Protein AF-A0A954SH70-F1 (afdb_monomer)

Sequence (101 aa):
MDHDEELIRNYIRVEGDGGNLVIFAGAVEWEGPYTPSRKWKKATSLPADSNKAEIDQAIRQVLSDTRFFRVCSECHQRNVLGHMVSDFCHSCGERNHGIVF

Solvent-accessible surface area (backbone atoms only — not comparable to full-atom values): 5878 Å² total; per-residue (Å²): 133,65,69,64,59,57,45,45,70,77,34,41,48,79,46,79,56,97,68,25,33,36,33,29,34,44,33,47,41,68,85,45,101,88,41,78,44,76,44,78,40,83,68,50,73,44,60,55,82,59,49,72,69,56,52,53,48,52,52,54,51,51,60,67,31,72,90,35,19,43,60,17,77,77,81,65,46,73,38,47,46,62,49,43,55,96,57,33,31,50,73,50,33,39,73,78,68,70,46,88,132

Secondary structure (DSSP, 8-state):
--HHHHHHHHHEEEEEETTEEEEEEEEEEEEETTEEEEEEEEEEEEETT--HHHHHHHHHHHHT-TTTEEE-TTT--EEEGGGEETTEEHHHHHHHH----

Nearest PDB structures (foldseek):
  5lum-assembly2_C  TM=5.172E-01  e=1.412E+00  Homo sapiens
  3l1f-assembly1_A-2  TM=4.490E-01  e=8.668E-01  Bos taurus
  2ygd-assembly1_A  TM=4.331E-01  e=1.041E+00  Homo sapiens
  2klr-assembly1_B  TM=4.121E-01  e=1.176E+00  Homo sapiens
  6t1r-assembly1_N  TM=5.011E-01  e=6.112E+00  Homo sapiens

Foldseek 3Di:
DAVLVVQCVPFWDWDDDPQKIWIWGFAFDPPDPPDTDTDTDGQDIGGNVDDPVSVVVVSVVSLVDPRFWAAAPPPRHIDGPNQDDPRHGVVCCCPPVVDDD

Structure (mmCIF, N/CA/C/O backbone):
data_AF-A0A954SH70-F1
#
_entry.id   AF-A0A954SH70-F1
#
loop_
_atom_site.group_PDB
_atom_site.id
_atom_site.type_symbol
_atom_site.label_atom_id
_atom_site.label_alt_id
_atom_site.label_comp_id
_atom_site.label_asym_id
_atom_site.label_entity_id
_atom_site.label_seq_id
_atom_site.pdbx_PDB_ins_code
_atom_site.Cartn_x
_atom_site.Cartn_y
_atom_site.Cartn_z
_atom_site.occupancy
_atom_site.B_iso_or_equiv
_atom_site.auth_seq_id
_atom_site.auth_comp_id
_atom_site.auth_asym_id
_atom_site.auth_atom_id
_atom_site.pdbx_PDB_model_num
ATOM 1 N N . MET A 1 1 ? 7.264 -16.437 1.823 1.00 49.53 1 MET A N 1
ATOM 2 C CA . MET A 1 1 ? 7.124 -15.114 2.457 1.00 49.53 1 MET A CA 1
ATOM 3 C C . MET A 1 1 ? 6.081 -14.379 1.659 1.00 49.53 1 MET A C 1
ATOM 5 O O . MET A 1 1 ? 6.200 -14.346 0.439 1.00 49.53 1 MET A O 1
ATOM 9 N N . ASP A 1 2 ? 5.014 -13.956 2.320 1.00 70.19 2 ASP A N 1
ATOM 10 C CA . ASP A 1 2 ? 3.894 -13.290 1.677 1.00 70.19 2 ASP A CA 1
ATOM 11 C C . ASP A 1 2 ? 4.300 -11.835 1.384 1.00 70.19 2 ASP A C 1
ATOM 13 O O . ASP A 1 2 ? 4.740 -11.114 2.278 1.00 70.19 2 ASP A O 1
ATOM 17 N N . HIS A 1 3 ? 4.265 -11.421 0.115 1.00 77.56 3 HIS A N 1
ATOM 18 C CA . HIS A 1 3 ? 4.757 -10.100 -0.301 1.00 77.56 3 HIS A CA 1
ATOM 19 C C . HIS A 1 3 ? 3.942 -8.959 0.333 1.00 77.56 3 HIS A C 1
ATOM 21 O O . HIS A 1 3 ? 4.469 -7.867 0.560 1.00 77.56 3 HIS A O 1
ATOM 27 N N . ASP A 1 4 ? 2.681 -9.220 0.695 1.00 84.31 4 ASP A N 1
ATOM 28 C CA . ASP A 1 4 ? 1.856 -8.238 1.388 1.00 84.31 4 ASP A CA 1
ATOM 29 C C . ASP A 1 4 ? 2.377 -7.962 2.806 1.00 84.31 4 ASP A C 1
ATOM 31 O O . ASP A 1 4 ? 2.300 -6.823 3.262 1.00 84.31 4 ASP A O 1
ATOM 35 N N . GLU A 1 5 ? 2.976 -8.941 3.496 1.00 84.81 5 GLU A N 1
ATOM 36 C CA . GLU A 1 5 ? 3.567 -8.724 4.828 1.00 84.81 5 GLU A CA 1
ATOM 37 C C . GLU A 1 5 ? 4.714 -7.704 4.782 1.00 84.81 5 GLU A C 1
ATOM 39 O O . GLU A 1 5 ? 4.848 -6.858 5.673 1.00 84.81 5 GLU A O 1
ATOM 44 N N . GLU A 1 6 ? 5.522 -7.731 3.719 1.00 85.94 6 GLU A N 1
ATOM 45 C CA . GLU A 1 6 ? 6.592 -6.753 3.514 1.00 85.94 6 GLU A CA 1
ATOM 46 C C . GLU A 1 6 ? 6.033 -5.355 3.244 1.00 85.94 6 GLU A C 1
ATOM 48 O O . GLU A 1 6 ? 6.560 -4.367 3.770 1.00 85.94 6 GLU A O 1
ATOM 53 N N . LEU A 1 7 ? 4.948 -5.258 2.471 1.00 87.44 7 LEU A N 1
ATOM 54 C CA . LEU A 1 7 ? 4.264 -3.991 2.221 1.00 87.44 7 LEU A CA 1
ATOM 55 C C . LEU A 1 7 ? 3.661 -3.420 3.501 1.00 87.44 7 LEU A C 1
ATOM 57 O O . LEU A 1 7 ? 3.865 -2.241 3.789 1.00 87.44 7 LEU A O 1
ATOM 61 N N . ILE A 1 8 ? 2.980 -4.248 4.296 1.00 88.88 8 ILE A N 1
ATOM 62 C CA . ILE A 1 8 ? 2.411 -3.836 5.583 1.00 88.88 8 ILE A CA 1
ATOM 63 C C . ILE A 1 8 ? 3.525 -3.296 6.480 1.00 88.88 8 ILE A C 1
ATOM 65 O O . ILE A 1 8 ? 3.406 -2.205 7.028 1.00 88.88 8 ILE A O 1
ATOM 69 N N . ARG A 1 9 ? 4.648 -4.010 6.584 1.00 87.62 9 ARG A N 1
ATOM 70 C CA . ARG A 1 9 ? 5.753 -3.613 7.463 1.00 87.62 9 ARG A CA 1
ATOM 71 C C . ARG A 1 9 ? 6.447 -2.318 7.034 1.00 87.62 9 ARG A C 1
ATOM 73 O O . ARG A 1 9 ? 6.882 -1.555 7.893 1.00 87.62 9 ARG A O 1
ATOM 80 N N . ASN A 1 10 ? 6.607 -2.087 5.731 1.00 88.25 10 ASN A N 1
ATOM 81 C CA . ASN A 1 10 ? 7.408 -0.970 5.215 1.00 88.25 10 ASN A CA 1
ATOM 82 C C . ASN A 1 10 ? 6.581 0.261 4.815 1.00 88.25 10 ASN A C 1
ATOM 84 O O . ASN A 1 10 ? 7.122 1.372 4.790 1.00 88.25 10 ASN A O 1
ATOM 88 N N . TYR A 1 11 ? 5.302 0.070 4.483 1.00 89.44 11 TYR A N 1
ATOM 89 C CA . TYR A 1 11 ? 4.424 1.088 3.900 1.00 89.44 11 TYR A CA 1
ATOM 90 C C . TYR A 1 11 ? 3.086 1.238 4.620 1.00 89.44 11 TYR A C 1
ATOM 92 O O . TYR A 1 11 ? 2.283 2.064 4.192 1.00 89.44 11 TYR A O 1
ATOM 100 N N . ILE A 1 12 ? 2.838 0.514 5.712 1.00 91.00 12 ILE A N 1
ATOM 101 C CA . ILE A 1 12 ? 1.674 0.745 6.570 1.00 91.00 12 ILE A CA 1
ATOM 102 C C . ILE A 1 12 ? 2.148 1.050 7.987 1.00 91.00 12 ILE A C 1
ATOM 104 O O . ILE A 1 12 ? 3.052 0.412 8.523 1.00 91.00 12 ILE A O 1
ATOM 108 N N . ARG A 1 13 ? 1.540 2.063 8.601 1.00 91.88 13 ARG A N 1
ATOM 109 C CA . ARG A 1 13 ? 1.816 2.446 9.984 1.00 91.88 13 ARG A CA 1
ATOM 110 C C . ARG A 1 13 ? 0.511 2.712 10.708 1.00 91.88 13 ARG A C 1
ATOM 112 O O . ARG A 1 13 ? -0.372 3.355 10.155 1.00 91.88 13 ARG A O 1
ATOM 119 N N . VAL A 1 14 ? 0.393 2.226 11.936 1.00 89.69 14 VAL A N 1
ATOM 120 C CA . VAL A 1 14 ? -0.778 2.463 12.785 1.00 89.69 14 VAL A CA 1
ATOM 121 C C . VAL A 1 14 ? -0.338 3.331 13.954 1.00 89.69 14 VAL A C 1
ATOM 123 O O . VAL A 1 14 ? 0.622 2.983 14.640 1.00 89.69 14 VAL A O 1
ATOM 126 N N . GLU A 1 15 ? -1.011 4.457 14.167 1.00 89.50 15 GLU A N 1
ATOM 127 C CA . GLU A 1 15 ? -0.752 5.360 15.293 1.00 89.50 15 GLU A CA 1
ATOM 128 C C . GLU A 1 15 ? -2.049 5.654 16.046 1.00 89.50 15 GLU A C 1
ATOM 130 O O . GLU A 1 15 ? -3.110 5.794 15.443 1.00 89.50 15 GLU A O 1
ATOM 135 N N . GLY A 1 16 ? -1.972 5.741 17.374 1.00 88.00 16 GLY A N 1
ATOM 136 C CA . GLY A 1 16 ? -3.102 6.155 18.203 1.00 88.00 16 GLY A CA 1
ATOM 137 C C . GLY A 1 16 ? -3.206 7.678 18.261 1.00 88.00 16 GLY A C 1
ATOM 138 O O . GLY A 1 16 ? -2.245 8.338 18.646 1.00 88.00 16 GLY A O 1
ATOM 139 N N . ASP A 1 17 ? -4.369 8.227 17.920 1.00 83.81 17 ASP A N 1
ATOM 140 C CA . ASP A 1 17 ? -4.682 9.657 17.952 1.00 83.81 17 ASP A CA 1
ATOM 141 C C . ASP A 1 17 ? -5.955 9.886 18.779 1.00 83.81 17 ASP A C 1
ATOM 143 O O . ASP A 1 17 ? -7.064 9.576 18.343 1.00 83.81 17 ASP A O 1
ATOM 147 N N . GLY A 1 18 ? -5.795 10.376 20.014 1.00 72.62 18 GLY A N 1
ATOM 148 C CA . GLY A 1 18 ? -6.899 10.901 20.831 1.00 72.62 18 GLY A CA 1
ATOM 149 C C . GLY A 1 18 ? -8.079 9.954 21.101 1.00 72.62 18 GLY A C 1
ATOM 150 O O . GLY A 1 18 ? -9.181 10.436 21.341 1.00 72.62 18 GLY A O 1
ATOM 151 N N . GLY A 1 19 ? -7.876 8.633 21.056 1.00 82.56 19 GLY A N 1
ATOM 152 C CA . GLY A 1 19 ? -8.952 7.639 21.209 1.00 82.56 19 GLY A CA 1
ATOM 153 C C . GLY A 1 19 ? -9.396 6.963 19.908 1.00 82.56 19 GLY A C 1
ATOM 154 O O . GLY A 1 19 ? -10.343 6.183 19.928 1.00 82.56 19 GLY A O 1
ATOM 155 N N . ASN A 1 20 ? -8.688 7.199 18.802 1.00 88.88 20 ASN A N 1
ATOM 156 C CA . ASN A 1 20 ? -8.827 6.466 17.545 1.00 88.88 20 ASN A CA 1
ATOM 157 C C . ASN A 1 20 ? -7.474 5.883 17.110 1.00 88.88 20 ASN A C 1
ATOM 159 O O . ASN A 1 20 ? -6.420 6.417 17.442 1.00 88.88 20 ASN A O 1
ATOM 163 N N . LEU A 1 21 ? -7.491 4.798 16.345 1.00 89.81 21 LEU A N 1
ATOM 164 C CA . LEU A 1 21 ? -6.332 4.240 15.655 1.00 89.81 21 LEU A CA 1
ATOM 165 C C . LEU A 1 21 ? -6.329 4.740 14.212 1.00 89.81 21 LEU A C 1
ATOM 167 O O . LEU A 1 21 ? -7.210 4.411 13.426 1.00 89.81 21 LEU A O 1
ATOM 171 N N . VAL A 1 22 ? -5.335 5.530 13.835 1.00 92.25 22 VAL A N 1
ATOM 172 C CA . VAL A 1 22 ? -5.177 6.038 12.473 1.00 92.25 22 VAL A CA 1
ATOM 173 C C . VAL A 1 22 ? -4.179 5.163 11.729 1.00 92.25 22 VAL A C 1
ATOM 175 O O . VAL A 1 22 ? -3.052 4.960 12.178 1.00 92.25 22 VAL A O 1
ATOM 178 N N . ILE A 1 23 ? -4.590 4.659 10.569 1.00 92.25 23 ILE A N 1
ATOM 179 C CA . ILE A 1 23 ? -3.752 3.857 9.682 1.00 92.25 23 ILE A CA 1
ATOM 180 C C . ILE A 1 23 ? -3.250 4.757 8.554 1.00 92.25 23 ILE A C 1
ATOM 182 O O . ILE A 1 23 ? -4.019 5.315 7.764 1.00 92.25 23 ILE A O 1
ATOM 186 N N . PHE A 1 24 ? -1.934 4.882 8.473 1.00 91.94 24 PHE A N 1
ATOM 187 C CA . PHE A 1 24 ? -1.215 5.620 7.451 1.00 91.94 24 PHE A CA 1
ATOM 188 C C . PHE A 1 24 ? -0.664 4.661 6.403 1.00 91.94 24 PHE A C 1
ATOM 190 O O . PHE A 1 24 ? -0.083 3.630 6.740 1.00 91.94 24 PHE A O 1
ATOM 197 N N . ALA A 1 25 ? -0.797 5.043 5.136 1.00 91.81 25 ALA A N 1
ATOM 198 C CA . ALA A 1 25 ? -0.146 4.383 4.015 1.00 91.81 25 ALA A CA 1
ATOM 199 C C . ALA A 1 25 ? 0.984 5.268 3.476 1.00 91.81 25 ALA A C 1
ATOM 201 O O . ALA A 1 25 ? 0.836 6.486 3.334 1.00 91.81 25 ALA A O 1
ATOM 202 N N . GLY A 1 26 ? 2.129 4.659 3.183 1.00 88.75 26 GLY A N 1
ATOM 203 C CA . GLY A 1 26 ? 3.262 5.319 2.552 1.00 88.75 26 GLY A CA 1
ATOM 204 C C . GLY A 1 26 ? 3.024 5.456 1.054 1.00 88.75 26 GLY A C 1
ATOM 205 O O . GLY A 1 26 ? 3.175 4.488 0.315 1.00 88.75 26 GLY A O 1
ATOM 206 N N . ALA A 1 27 ? 2.686 6.660 0.598 1.00 85.38 27 ALA A N 1
ATOM 207 C CA . ALA A 1 27 ? 2.664 6.989 -0.819 1.00 85.38 27 ALA A CA 1
ATOM 208 C C . ALA A 1 27 ? 4.086 7.337 -1.276 1.00 85.38 27 ALA A C 1
ATOM 210 O O . ALA A 1 27 ? 4.742 8.193 -0.679 1.00 85.38 27 ALA A O 1
ATOM 211 N N . VAL A 1 28 ? 4.568 6.674 -2.324 1.00 84.19 28 VAL A N 1
ATOM 212 C CA . VAL A 1 28 ? 5.816 7.046 -3.000 1.00 84.19 28 VAL A CA 1
ATOM 213 C C . VAL A 1 28 ? 5.444 7.970 -4.153 1.00 84.19 28 VAL A C 1
ATOM 215 O O . VAL A 1 28 ? 4.840 7.532 -5.129 1.00 84.19 28 VAL A O 1
ATOM 218 N N . GLU A 1 29 ? 5.753 9.254 -4.005 1.00 79.50 29 GLU A N 1
ATOM 219 C CA . GLU A 1 29 ? 5.508 10.292 -5.007 1.00 79.50 29 GLU A CA 1
ATOM 220 C C . GLU A 1 29 ? 6.853 10.735 -5.587 1.00 79.50 29 GLU A C 1
ATOM 222 O O . GLU A 1 29 ? 7.805 10.951 -4.846 1.00 79.50 29 GLU A O 1
ATOM 227 N N . TRP A 1 30 ? 6.954 10.872 -6.905 1.00 72.06 30 TRP A N 1
ATOM 228 C CA . TRP A 1 30 ? 8.186 11.304 -7.565 1.00 72.06 30 TRP A CA 1
ATOM 229 C C . TRP A 1 30 ? 8.099 12.807 -7.845 1.00 72.06 30 TRP A C 1
ATOM 231 O O . TRP A 1 30 ? 7.379 13.230 -8.746 1.00 72.06 30 TRP A O 1
ATOM 241 N N . GLU A 1 31 ? 8.806 13.625 -7.059 1.00 72.31 31 GLU A N 1
ATOM 242 C CA . GLU A 1 31 ? 8.882 15.088 -7.267 1.00 72.31 31 GLU A CA 1
ATOM 243 C C . GLU A 1 31 ? 9.878 15.463 -8.388 1.00 72.31 31 GLU A C 1
ATOM 245 O O . GLU A 1 31 ? 10.002 16.624 -8.769 1.00 72.31 31 GLU A O 1
ATOM 25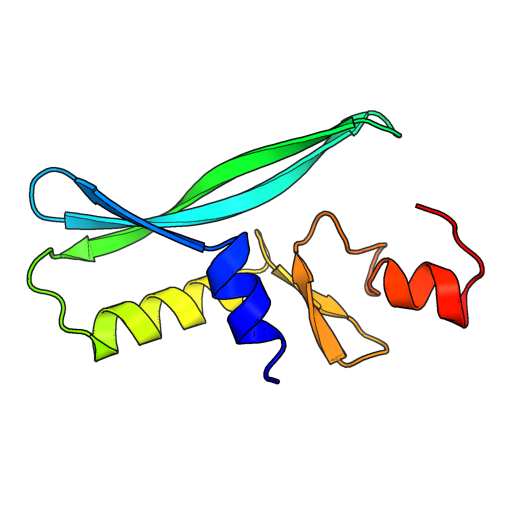0 N N . GLY A 1 32 ? 10.556 14.462 -8.955 1.00 66.31 32 GLY A N 1
ATOM 251 C CA . GLY A 1 32 ? 11.432 14.538 -10.118 1.00 66.31 32 GLY A CA 1
ATOM 252 C C . GLY A 1 32 ? 11.903 13.136 -10.529 1.00 66.31 32 GLY A C 1
ATOM 253 O O . GLY A 1 32 ? 11.646 12.177 -9.800 1.00 66.31 32 GLY A O 1
ATOM 254 N N . PRO A 1 33 ? 12.617 12.990 -11.661 1.00 65.38 33 PRO A N 1
ATOM 255 C CA . PRO A 1 33 ? 12.996 11.685 -12.219 1.00 65.38 33 PRO A CA 1
ATOM 256 C C . PRO A 1 33 ? 13.903 10.839 -11.311 1.00 65.38 33 PRO A C 1
ATOM 258 O O . PRO A 1 33 ? 13.954 9.629 -11.477 1.00 65.38 33 PRO A O 1
ATOM 261 N N . TYR A 1 34 ? 14.587 11.453 -10.339 1.00 70.12 34 TYR A N 1
ATOM 262 C CA . TYR A 1 34 ? 15.518 10.770 -9.428 1.00 70.12 34 TYR A CA 1
ATOM 263 C C . TYR A 1 34 ? 15.235 11.061 -7.948 1.00 70.12 34 TYR A C 1
ATOM 265 O O . TYR A 1 34 ? 16.108 10.894 -7.098 1.00 70.12 34 TYR A O 1
ATOM 273 N N . THR A 1 35 ? 14.045 11.568 -7.616 1.00 71.69 35 THR A N 1
ATOM 274 C CA . THR A 1 35 ? 13.725 11.976 -6.239 1.00 71.69 35 THR A CA 1
ATOM 275 C C . THR A 1 35 ? 12.380 11.397 -5.809 1.00 71.69 35 THR A C 1
ATOM 277 O O . THR A 1 35 ? 11.354 12.079 -5.899 1.00 71.69 35 THR A O 1
ATOM 280 N N . PRO A 1 36 ? 12.367 10.128 -5.355 1.00 78.62 36 PRO A N 1
ATOM 281 C CA . PRO A 1 36 ? 11.195 9.549 -4.726 1.00 78.62 36 PRO A CA 1
ATOM 282 C C . PRO A 1 36 ? 11.018 10.148 -3.326 1.00 78.62 36 PRO A C 1
ATOM 284 O O . PRO A 1 36 ? 11.821 9.935 -2.417 1.00 78.62 36 PRO A O 1
ATOM 287 N N . SER A 1 37 ? 9.927 10.876 -3.140 1.00 80.31 37 SER A N 1
ATOM 288 C CA . SER A 1 37 ? 9.476 11.406 -1.860 1.00 80.31 37 SER A CA 1
ATOM 289 C C . SER A 1 37 ? 8.424 10.471 -1.270 1.00 80.31 37 SER A C 1
ATOM 291 O O . SER A 1 37 ? 7.313 10.330 -1.783 1.00 80.31 37 SER A O 1
ATOM 293 N N . ARG A 1 38 ? 8.759 9.827 -0.149 1.00 84.00 38 ARG A N 1
ATOM 294 C CA . ARG A 1 38 ? 7.793 9.032 0.615 1.00 84.00 38 ARG A CA 1
ATOM 295 C C . ARG A 1 38 ? 6.965 9.959 1.503 1.00 84.00 38 ARG A C 1
ATOM 297 O O . ARG A 1 38 ? 7.495 10.534 2.452 1.00 84.00 38 ARG A O 1
ATOM 304 N N . LYS A 1 39 ? 5.663 10.064 1.237 1.00 86.69 39 LYS A N 1
ATOM 305 C CA . LYS A 1 39 ? 4.712 10.824 2.061 1.00 86.69 39 LYS A CA 1
ATOM 306 C C . LYS A 1 39 ? 3.732 9.868 2.735 1.00 86.69 39 LYS A C 1
ATOM 308 O O . LYS A 1 39 ? 3.046 9.088 2.080 1.00 86.69 39 LYS A O 1
ATOM 313 N N . TRP A 1 40 ? 3.660 9.929 4.061 1.00 90.31 40 TRP A N 1
ATOM 314 C CA . TRP A 1 40 ? 2.654 9.197 4.827 1.00 90.31 40 TRP A CA 1
ATOM 315 C C . TRP A 1 40 ? 1.315 9.913 4.697 1.00 90.31 40 TRP A C 1
ATOM 317 O O . TRP A 1 40 ? 1.179 11.064 5.111 1.00 90.31 40 TRP A O 1
ATOM 327 N N . LYS A 1 41 ? 0.323 9.244 4.112 1.00 90.06 41 LYS A N 1
ATOM 328 C CA . LYS A 1 41 ? -1.037 9.771 3.980 1.00 90.06 41 LYS A CA 1
ATOM 329 C C . LYS A 1 41 ? -1.970 8.948 4.860 1.00 90.06 41 LYS A C 1
ATOM 331 O O . LYS A 1 41 ? -1.859 7.725 4.919 1.00 90.06 41 LYS A O 1
ATOM 336 N N . LYS A 1 42 ? -2.888 9.625 5.554 1.00 90.75 42 LYS A N 1
ATOM 337 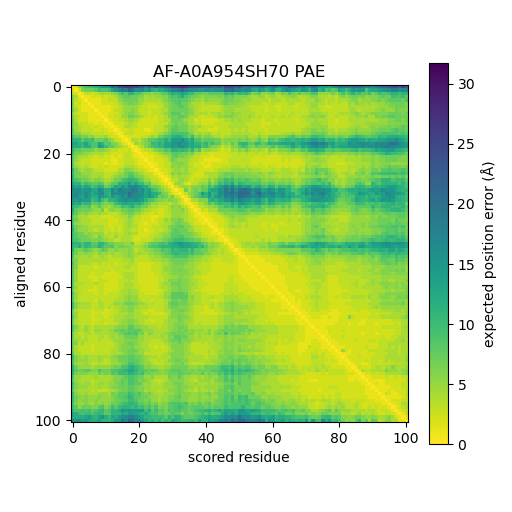C CA . LYS A 1 42 ? -3.950 8.961 6.321 1.00 90.75 42 LYS A CA 1
ATOM 338 C C . LYS A 1 42 ? -4.812 8.168 5.341 1.00 90.75 42 LYS A C 1
ATOM 340 O O . LYS A 1 42 ? -5.443 8.765 4.470 1.00 90.75 42 LYS A O 1
ATOM 345 N N . ALA A 1 43 ? -4.791 6.845 5.456 1.00 90.62 43 ALA A N 1
ATOM 346 C CA . ALA A 1 43 ? -5.560 5.966 4.586 1.00 90.62 43 ALA A CA 1
ATOM 347 C C . ALA A 1 43 ? -6.941 5.698 5.190 1.00 90.62 43 ALA A C 1
ATOM 349 O O . ALA A 1 43 ? -7.949 5.847 4.503 1.00 90.62 43 ALA A O 1
ATOM 350 N N . THR A 1 44 ? -6.983 5.370 6.485 1.00 90.38 44 THR A N 1
ATOM 351 C CA . THR A 1 44 ? -8.226 5.161 7.237 1.00 90.38 44 THR A CA 1
ATOM 352 C C . THR A 1 44 ? -8.020 5.406 8.736 1.00 90.38 44 THR A C 1
ATOM 354 O O . THR A 1 44 ? -6.891 5.567 9.202 1.00 90.38 44 THR A O 1
ATOM 357 N N . SER A 1 45 ? -9.110 5.453 9.494 1.00 90.94 45 SER A N 1
ATOM 358 C CA . SER A 1 45 ? -9.112 5.549 10.953 1.00 90.94 45 SER A CA 1
ATOM 359 C C . SER A 1 45 ? -10.155 4.607 11.543 1.00 90.94 45 SER A C 1
ATOM 361 O O . SER A 1 45 ? -11.260 4.501 11.015 1.00 90.94 45 SER A O 1
ATOM 363 N N . LEU A 1 46 ? -9.806 3.974 12.652 1.00 90.62 46 LEU A N 1
ATOM 364 C CA . LEU A 1 46 ? -10.626 3.065 13.436 1.00 90.62 46 LEU A CA 1
ATOM 365 C C . LEU A 1 46 ? -10.820 3.617 14.858 1.00 90.62 46 LEU A C 1
ATOM 367 O O . LEU A 1 46 ? -9.988 4.396 15.323 1.00 90.62 46 LEU A O 1
ATOM 371 N N . PRO A 1 47 ? -11.871 3.201 15.575 1.00 89.81 47 PRO A N 1
ATOM 372 C CA . PRO A 1 47 ? -11.975 3.397 17.021 1.00 89.81 47 PRO A CA 1
ATOM 373 C C . PRO A 1 47 ? -10.781 2.795 17.784 1.00 89.81 47 PRO A C 1
ATOM 375 O O . PRO A 1 47 ? -10.209 1.792 17.360 1.00 89.81 47 PRO A O 1
ATOM 378 N N . ALA A 1 48 ? -10.396 3.361 18.934 1.00 84.75 48 ALA A N 1
ATOM 379 C CA . ALA A 1 48 ? -9.325 2.770 19.754 1.00 84.75 48 ALA A CA 1
ATOM 380 C C . ALA A 1 48 ? -9.707 1.455 20.445 1.00 84.75 48 ALA A C 1
ATOM 382 O O . ALA A 1 48 ? -8.810 0.734 20.878 1.00 84.75 48 ALA A O 1
ATOM 383 N N . ASP A 1 49 ? -11.000 1.139 20.552 1.00 86.62 49 ASP A N 1
ATOM 384 C CA . ASP A 1 49 ? -11.453 -0.152 21.080 1.00 86.62 49 ASP A CA 1
ATOM 385 C C . ASP A 1 49 ? -11.433 -1.269 20.025 1.00 86.62 49 ASP A C 1
ATOM 387 O O . ASP A 1 49 ? -11.656 -2.431 20.367 1.00 86.62 49 ASP A O 1
ATOM 391 N N . SER A 1 50 ? -11.107 -0.936 18.767 1.00 88.62 50 SER A N 1
ATOM 392 C CA . SER A 1 50 ? -11.046 -1.915 17.692 1.00 88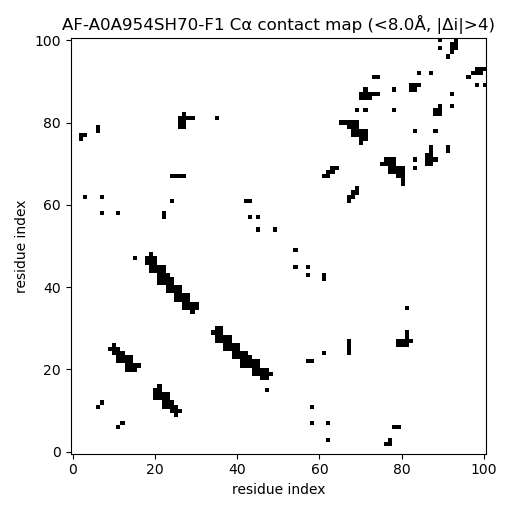.62 50 SER A CA 1
ATOM 393 C C . SER A 1 50 ? -10.105 -3.057 18.038 1.00 88.62 50 SER A C 1
ATOM 395 O O . SER A 1 50 ? -8.946 -2.878 18.427 1.00 88.62 50 SER A O 1
ATOM 397 N N . ASN A 1 51 ? -10.614 -4.268 17.865 1.00 89.19 51 ASN A N 1
ATOM 398 C CA . ASN A 1 51 ? -9.860 -5.469 18.153 1.00 89.19 51 ASN A CA 1
ATOM 399 C C . ASN A 1 51 ? -8.834 -5.757 17.043 1.00 89.19 51 ASN A C 1
ATOM 401 O O . ASN A 1 51 ? -8.846 -5.173 15.957 1.00 89.19 51 ASN A O 1
ATOM 405 N N . LYS A 1 52 ? -7.941 -6.718 17.298 1.00 89.19 52 LYS A N 1
ATOM 406 C CA . LYS A 1 52 ? -6.891 -7.092 16.342 1.00 89.19 52 LYS A CA 1
ATOM 407 C C . LYS A 1 52 ? -7.444 -7.467 14.960 1.00 89.19 52 LYS A C 1
ATOM 409 O O . LYS A 1 52 ? -6.840 -7.094 13.964 1.00 89.19 52 LYS A O 1
ATOM 414 N N . ALA A 1 53 ? -8.573 -8.174 14.888 1.00 90.56 53 ALA A N 1
ATOM 415 C CA . ALA A 1 53 ? -9.149 -8.599 13.613 1.00 90.56 53 ALA A CA 1
ATOM 416 C C . ALA A 1 53 ? -9.681 -7.412 12.795 1.00 90.56 53 ALA A C 1
ATOM 418 O O . ALA A 1 53 ? -9.516 -7.395 11.577 1.00 90.56 53 ALA A O 1
ATOM 419 N N . GLU A 1 54 ? -10.260 -6.405 13.452 1.00 91.06 54 GLU A N 1
ATOM 420 C CA . GLU A 1 54 ? -10.701 -5.163 12.806 1.00 91.06 54 GLU A CA 1
ATOM 421 C C . GLU A 1 54 ? -9.514 -4.351 12.277 1.00 91.06 54 GLU A C 1
ATOM 423 O O . GLU A 1 54 ? -9.549 -3.858 11.149 1.00 91.06 54 GLU A O 1
ATOM 428 N N . ILE A 1 55 ? -8.427 -4.275 13.052 1.00 89.69 55 ILE A N 1
ATOM 429 C CA . ILE A 1 55 ? -7.184 -3.621 12.626 1.00 89.69 55 ILE A CA 1
ATOM 430 C C . ILE A 1 55 ? -6.587 -4.349 11.414 1.00 89.69 55 ILE A C 1
ATOM 432 O O . ILE A 1 55 ? -6.286 -3.712 10.405 1.00 89.69 55 ILE A O 1
ATOM 436 N N . ASP A 1 56 ? -6.465 -5.679 11.469 1.00 90.31 56 ASP A N 1
ATOM 437 C CA . ASP A 1 56 ? -5.992 -6.508 10.352 1.00 90.31 56 ASP A CA 1
ATOM 438 C C . ASP A 1 56 ? -6.869 -6.333 9.099 1.00 90.31 56 ASP A C 1
ATOM 440 O O . ASP A 1 56 ? -6.360 -6.211 7.981 1.00 90.31 56 ASP A O 1
ATOM 444 N N . GLN A 1 57 ? -8.194 -6.276 9.262 1.00 91.44 57 GLN A N 1
ATOM 445 C CA . GLN A 1 57 ? -9.119 -6.041 8.155 1.00 91.44 57 GLN A CA 1
ATOM 446 C C . GLN A 1 57 ? -8.911 -4.658 7.533 1.00 91.44 57 GLN A C 1
ATOM 448 O O . GLN A 1 57 ? -8.844 -4.548 6.307 1.00 91.44 57 GLN A O 1
ATOM 453 N N . ALA A 1 58 ? -8.773 -3.615 8.349 1.00 91.62 58 ALA A N 1
ATOM 454 C CA . ALA A 1 58 ? -8.535 -2.267 7.856 1.00 91.62 58 ALA A CA 1
ATOM 455 C C . ALA A 1 58 ? -7.180 -2.153 7.141 1.00 91.62 58 ALA A C 1
ATOM 457 O O . ALA A 1 58 ? -7.100 -1.540 6.079 1.00 91.62 58 ALA A O 1
ATOM 458 N N . ILE A 1 59 ? -6.134 -2.817 7.642 1.00 91.44 59 ILE A N 1
ATOM 459 C CA . ILE A 1 59 ? -4.835 -2.918 6.958 1.00 91.44 59 ILE A CA 1
ATOM 460 C C . ILE A 1 59 ? -4.997 -3.571 5.574 1.00 91.44 59 ILE A C 1
ATOM 462 O O . ILE A 1 59 ? -4.492 -3.049 4.579 1.00 91.44 59 ILE A O 1
ATOM 466 N N . ARG A 1 60 ? -5.749 -4.674 5.468 1.00 90.88 60 ARG A N 1
ATOM 467 C CA . ARG A 1 60 ? -6.025 -5.345 4.179 1.00 90.88 60 ARG A CA 1
ATOM 468 C C . ARG A 1 60 ? -6.848 -4.484 3.220 1.00 90.88 60 ARG A C 1
ATOM 470 O O . ARG A 1 60 ? -6.629 -4.532 2.007 1.00 90.88 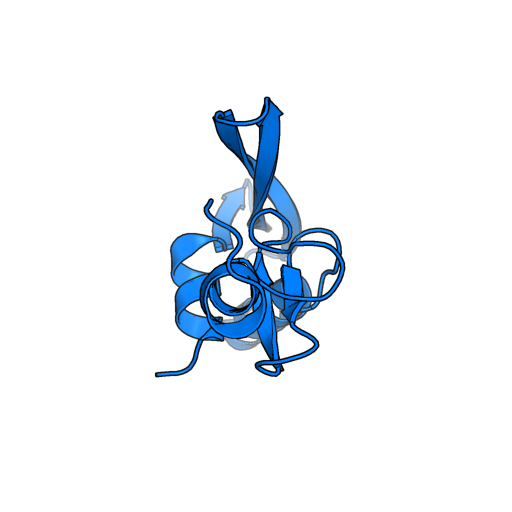60 ARG A O 1
ATOM 477 N N . GLN A 1 61 ? -7.780 -3.689 3.742 1.00 91.12 61 GLN A N 1
ATOM 478 C CA . GLN A 1 61 ? -8.515 -2.709 2.941 1.00 91.12 61 GLN A CA 1
ATOM 479 C C . GLN A 1 61 ? -7.576 -1.634 2.393 1.00 91.12 61 GLN A C 1
ATOM 481 O O . GLN A 1 61 ? -7.646 -1.324 1.207 1.00 91.12 61 GLN A O 1
ATOM 486 N N . VAL A 1 62 ? -6.645 -1.137 3.214 1.00 92.38 62 VAL A N 1
ATOM 487 C CA . VAL A 1 62 ? -5.618 -0.177 2.783 1.00 92.38 62 VAL A CA 1
ATOM 488 C C . VAL A 1 62 ? -4.705 -0.772 1.711 1.00 92.38 62 VAL A C 1
ATOM 490 O O . VAL A 1 62 ? -4.412 -0.096 0.732 1.00 92.38 62 VAL A O 1
ATOM 493 N N . LEU A 1 63 ? -4.309 -2.044 1.818 1.00 89.75 63 LEU A N 1
ATOM 494 C CA . LEU A 1 63 ? -3.566 -2.727 0.747 1.00 89.75 63 LEU A CA 1
ATOM 495 C C . LEU A 1 63 ? -4.356 -2.816 -0.568 1.00 89.75 63 LEU A C 1
ATOM 497 O O . LEU A 1 63 ? -3.774 -2.865 -1.648 1.00 89.75 63 LEU A O 1
ATOM 501 N N . SER A 1 64 ? -5.682 -2.852 -0.498 1.00 89.62 64 SER A N 1
ATOM 502 C CA . SER A 1 64 ? -6.544 -2.890 -1.685 1.00 89.62 64 SER A CA 1
ATOM 503 C C . SER A 1 64 ? -6.832 -1.496 -2.257 1.00 89.62 64 SER A C 1
ATOM 505 O O . SER A 1 64 ? -7.505 -1.381 -3.280 1.00 89.62 64 SER A O 1
ATOM 507 N N . ASP A 1 65 ? -6.326 -0.436 -1.624 1.00 91.25 65 ASP A N 1
ATOM 508 C CA . ASP A 1 65 ? -6.529 0.941 -2.051 1.00 91.25 65 ASP A CA 1
ATOM 509 C C . ASP A 1 65 ? -5.593 1.305 -3.211 1.00 91.25 65 ASP A C 1
ATOM 511 O O . ASP A 1 65 ? -4.378 1.469 -3.051 1.00 91.25 65 ASP A O 1
A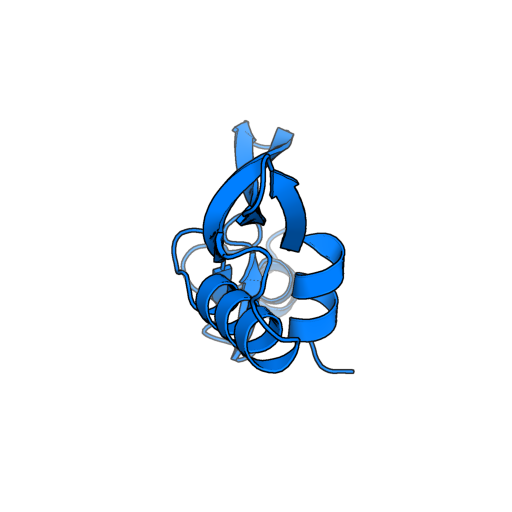TOM 515 N N . THR A 1 66 ? -6.188 1.501 -4.390 1.00 88.69 66 THR A N 1
ATOM 516 C CA . THR A 1 66 ? -5.475 1.816 -5.634 1.00 88.69 66 THR A CA 1
ATOM 517 C C . THR A 1 66 ? -4.750 3.159 -5.614 1.00 88.69 66 THR A C 1
ATOM 519 O O . THR A 1 66 ? -3.937 3.422 -6.500 1.00 88.69 66 THR A O 1
ATOM 522 N N . ARG A 1 67 ? -5.020 4.016 -4.619 1.00 88.44 67 ARG A N 1
ATOM 523 C CA . ARG A 1 67 ? -4.288 5.275 -4.406 1.00 88.44 67 ARG A CA 1
ATOM 524 C C . ARG A 1 67 ? -2.871 5.041 -3.880 1.00 88.44 67 ARG A C 1
ATOM 526 O O . ARG A 1 67 ? -2.022 5.913 -4.044 1.00 88.44 67 ARG A O 1
ATOM 533 N N . PHE A 1 68 ? -2.621 3.895 -3.245 1.00 89.69 68 PHE A N 1
ATOM 534 C CA . PHE A 1 68 ? -1.345 3.574 -2.600 1.00 89.69 68 PHE A CA 1
ATOM 535 C C . PHE A 1 68 ? -0.690 2.325 -3.177 1.00 89.69 68 PHE A C 1
ATOM 537 O O . PHE A 1 68 ? 0.531 2.303 -3.325 1.00 89.69 68 PHE A O 1
ATOM 544 N N . PHE A 1 69 ? -1.483 1.314 -3.533 1.00 92.19 69 PHE A N 1
ATOM 545 C CA . PHE A 1 69 ? -0.985 0.023 -3.988 1.00 92.19 69 PHE A CA 1
ATOM 546 C C . PHE A 1 69 ? -1.705 -0.436 -5.253 1.00 92.19 69 PHE A C 1
ATOM 548 O O . PHE A 1 69 ? -2.906 -0.243 -5.408 1.00 92.19 69 PHE A O 1
ATOM 555 N N . ARG A 1 70 ? -0.991 -1.097 -6.161 1.00 92.69 70 ARG A N 1
ATOM 556 C CA . ARG A 1 70 ? -1.574 -1.741 -7.346 1.00 92.69 70 ARG A CA 1
ATOM 557 C C . ARG A 1 70 ? -0.962 -3.113 -7.557 1.00 92.69 70 ARG A C 1
ATOM 559 O O . ARG A 1 70 ? 0.132 -3.386 -7.083 1.00 92.69 70 ARG A O 1
ATOM 566 N N . VAL A 1 71 ? -1.676 -3.983 -8.258 1.00 93.25 71 VAL A N 1
ATOM 567 C CA . VAL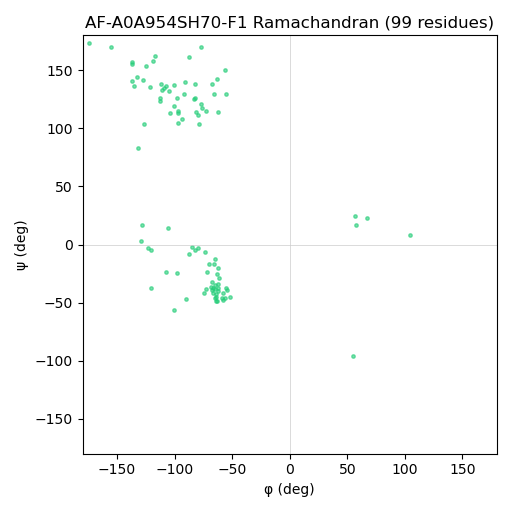 A 1 71 ? -1.181 -5.315 -8.617 1.00 93.25 71 VAL A CA 1
ATOM 568 C C . VAL A 1 71 ? -0.510 -5.240 -9.982 1.00 93.25 71 VAL A C 1
ATOM 570 O O . VAL A 1 71 ? -1.090 -4.694 -10.919 1.00 93.25 71 VAL A O 1
ATOM 573 N N . CYS A 1 72 ? 0.709 -5.767 -10.071 1.00 93.19 72 CYS A N 1
ATOM 574 C CA . CYS A 1 72 ? 1.444 -5.907 -11.322 1.00 93.19 72 CYS A CA 1
ATOM 575 C C . CYS A 1 72 ? 0.729 -6.902 -12.248 1.00 93.19 72 CYS A C 1
ATOM 577 O O . CYS A 1 72 ? 0.429 -8.016 -11.821 1.00 93.19 72 CYS A O 1
ATOM 579 N N . SER A 1 73 ? 0.492 -6.528 -13.506 1.00 93.50 73 SER A N 1
ATOM 580 C CA . SER A 1 73 ? -0.143 -7.385 -14.518 1.00 93.50 73 SER A CA 1
ATOM 581 C C . SER A 1 73 ? 0.696 -8.611 -14.903 1.00 93.50 73 SER A C 1
ATOM 583 O O . SER A 1 73 ? 0.158 -9.571 -15.445 1.00 93.50 73 SER A O 1
ATOM 585 N N . GLU A 1 74 ? 1.995 -8.616 -14.590 1.00 92.94 74 GLU A N 1
ATOM 586 C CA . GLU A 1 74 ? 2.915 -9.688 -14.979 1.00 92.94 74 GLU A CA 1
ATOM 587 C C . GLU A 1 74 ? 3.207 -10.670 -13.843 1.00 92.94 74 GLU A C 1
ATOM 589 O O . GLU A 1 74 ? 2.985 -11.874 -13.974 1.00 92.94 74 GLU A O 1
ATOM 594 N N . CYS A 1 75 ? 3.704 -10.176 -12.704 1.00 92.06 75 CYS A N 1
ATOM 595 C CA . CYS A 1 75 ? 4.020 -11.034 -11.561 1.00 92.06 75 CYS A CA 1
ATOM 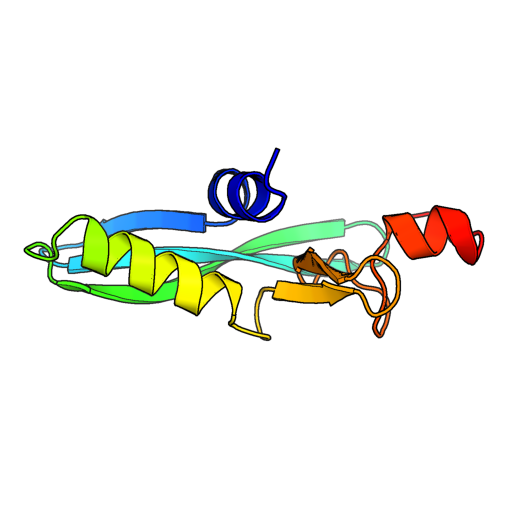596 C C . CYS A 1 75 ? 2.829 -11.253 -10.621 1.00 92.06 75 CYS A C 1
ATOM 598 O O . CYS A 1 75 ? 2.933 -12.065 -9.705 1.00 92.06 75 CYS A O 1
ATOM 600 N N . HIS A 1 76 ? 1.714 -10.539 -10.827 1.00 91.19 76 HIS A N 1
ATOM 601 C CA . HIS A 1 76 ? 0.514 -10.581 -9.981 1.00 91.19 76 HIS A CA 1
ATOM 602 C C . HIS A 1 76 ? 0.767 -10.231 -8.506 1.00 91.19 76 HIS A C 1
ATOM 604 O O . HIS A 1 76 ? -0.074 -10.489 -7.646 1.00 91.19 76 HIS A O 1
ATOM 610 N N . GLN A 1 77 ? 1.907 -9.604 -8.204 1.00 91.44 77 GLN A N 1
ATOM 611 C CA . GLN A 1 77 ? 2.232 -9.124 -6.866 1.00 91.44 77 GLN A CA 1
ATOM 612 C C . GLN A 1 77 ? 1.762 -7.683 -6.691 1.00 91.44 77 GLN A C 1
ATOM 614 O O . GLN A 1 77 ? 1.902 -6.840 -7.587 1.00 91.44 77 GLN A O 1
ATOM 619 N N . ARG A 1 78 ? 1.217 -7.390 -5.511 1.00 92.62 78 ARG A N 1
ATOM 620 C CA . ARG A 1 78 ? 0.886 -6.027 -5.107 1.00 92.62 78 ARG A CA 1
ATOM 621 C C . ARG A 1 78 ? 2.168 -5.224 -4.926 1.00 92.62 78 ARG A C 1
ATOM 623 O O . ARG A 1 78 ? 3.125 -5.721 -4.375 1.00 92.62 78 ARG A O 1
ATOM 630 N N . ASN A 1 79 ? 2.193 -3.986 -5.377 1.00 91.25 79 ASN A N 1
ATOM 631 C CA . ASN A 1 79 ? 3.328 -3.085 -5.257 1.00 91.25 79 ASN A CA 1
ATOM 632 C C . ASN A 1 79 ? 2.824 -1.702 -4.861 1.00 91.25 79 ASN A C 1
ATOM 634 O O . ASN A 1 79 ? 1.675 -1.346 -5.136 1.00 91.25 79 ASN A O 1
ATOM 638 N N . VAL A 1 80 ? 3.684 -0.903 -4.231 1.00 91.12 80 VAL A N 1
ATOM 639 C CA . VAL A 1 80 ? 3.385 0.518 -4.031 1.00 91.12 80 VAL A CA 1
ATOM 640 C C . VAL A 1 80 ? 3.270 1.215 -5.378 1.00 91.12 80 VAL A C 1
ATOM 642 O O . VAL A 1 80 ? 4.022 0.920 -6.305 1.00 91.12 80 VAL A O 1
ATOM 645 N N . LEU A 1 81 ? 2.340 2.161 -5.481 1.00 89.06 81 LEU A N 1
ATOM 646 C CA . LEU A 1 81 ? 2.036 2.853 -6.731 1.00 89.06 81 LEU A CA 1
ATOM 647 C C . LEU A 1 81 ? 3.280 3.510 -7.348 1.00 89.06 81 LEU A C 1
ATOM 649 O O . LEU A 1 81 ? 3.456 3.454 -8.557 1.00 89.06 81 LEU A O 1
ATOM 653 N N . GLY A 1 82 ? 4.173 4.071 -6.528 1.00 86.81 82 GLY A N 1
ATOM 654 C CA . GLY A 1 82 ? 5.412 4.679 -7.017 1.00 86.81 82 GLY A CA 1
ATOM 655 C C . GLY A 1 82 ? 6.485 3.691 -7.489 1.00 86.81 82 GLY A C 1
ATOM 656 O O . GLY A 1 82 ? 7.497 4.146 -8.004 1.00 86.81 82 GLY A O 1
ATOM 657 N N . HIS A 1 83 ? 6.295 2.379 -7.318 1.00 87.94 83 HIS A N 1
ATOM 658 C CA . HIS A 1 83 ? 7.139 1.325 -7.906 1.00 87.94 83 HIS A CA 1
ATOM 659 C C . HIS A 1 83 ? 6.435 0.621 -9.079 1.00 87.94 83 HIS A C 1
ATOM 661 O O . HIS A 1 83 ? 6.834 -0.472 -9.489 1.00 87.94 83 HIS A O 1
ATOM 667 N N . MET A 1 84 ? 5.349 1.203 -9.590 1.00 89.56 84 MET A N 1
ATOM 668 C CA . MET A 1 84 ? 4.627 0.710 -10.756 1.00 89.56 84 MET A CA 1
ATOM 669 C C . MET A 1 84 ? 4.938 1.597 -11.962 1.00 89.56 84 MET A C 1
ATOM 671 O O . MET A 1 84 ? 4.812 2.817 -11.893 1.00 89.56 84 MET A O 1
ATOM 675 N N . VAL A 1 85 ? 5.267 0.971 -13.089 1.00 87.12 85 VAL A N 1
ATOM 676 C CA . VAL A 1 85 ? 5.303 1.599 -14.410 1.00 87.12 85 VAL A CA 1
ATOM 677 C C . VAL A 1 85 ? 4.072 1.156 -15.175 1.00 87.12 85 VAL A C 1
ATOM 679 O O . VAL A 1 85 ? 3.939 -0.015 -15.515 1.00 87.12 85 VAL A O 1
ATOM 682 N N . SER A 1 86 ? 3.168 2.096 -15.460 1.00 87.62 86 SER A N 1
ATOM 683 C CA . SER A 1 86 ? 1.874 1.800 -16.085 1.00 87.62 86 SER A CA 1
ATOM 684 C C . SER A 1 86 ? 1.080 0.750 -15.289 1.00 87.62 86 SER A C 1
ATOM 686 O O . SER A 1 86 ? 0.393 1.094 -14.323 1.00 87.62 86 SER A O 1
ATOM 688 N N . ASP A 1 87 ? 1.158 -0.519 -15.671 1.00 90.50 87 ASP A N 1
ATOM 689 C CA . ASP A 1 87 ? 0.433 -1.663 -15.129 1.00 90.50 87 ASP A CA 1
ATOM 690 C C . ASP A 1 87 ? 1.353 -2.785 -14.620 1.00 90.50 87 ASP A C 1
ATOM 692 O O . ASP A 1 87 ? 0.857 -3.725 -14.001 1.00 90.50 87 ASP A O 1
ATOM 696 N N . PHE A 1 88 ? 2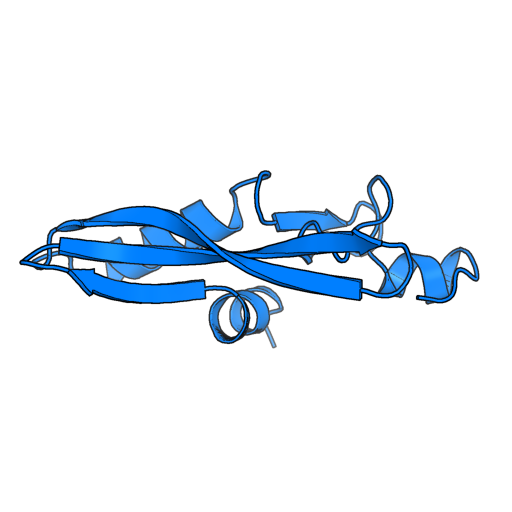.675 -2.655 -14.763 1.00 91.81 88 PHE A N 1
ATOM 697 C CA . PHE A 1 88 ? 3.666 -3.600 -14.241 1.00 91.81 88 PHE A CA 1
ATOM 698 C C . PHE A 1 88 ? 4.587 -2.940 -13.198 1.00 91.81 88 PHE A C 1
ATOM 700 O O . PHE A 1 88 ? 4.645 -1.720 -13.080 1.00 91.81 88 PHE A O 1
ATOM 707 N N . CYS A 1 89 ? 5.289 -3.728 -12.381 1.00 92.19 89 CYS A N 1
ATOM 708 C CA . CYS A 1 89 ? 6.188 -3.202 -11.343 1.00 92.19 89 CYS A CA 1
ATOM 709 C C . CYS A 1 89 ? 7.608 -2.937 -11.872 1.00 92.19 89 CYS A C 1
ATOM 711 O O . CYS A 1 89 ? 8.010 -3.511 -12.881 1.00 92.19 89 CYS A O 1
ATOM 713 N N . HIS A 1 90 ? 8.403 -2.129 -11.161 1.00 89.44 90 HIS A N 1
ATOM 714 C CA . HIS A 1 90 ? 9.801 -1.834 -11.516 1.00 89.44 90 HIS A CA 1
ATOM 715 C C . HIS A 1 90 ? 10.625 -3.108 -11.744 1.00 89.44 90 HIS A C 1
ATOM 717 O O . HIS A 1 90 ? 11.281 -3.236 -12.770 1.00 89.44 90 HIS A O 1
ATOM 723 N N . SER A 1 91 ? 10.497 -4.110 -10.868 1.00 89.38 91 SER A N 1
ATOM 724 C CA . SER A 1 91 ? 11.218 -5.380 -11.026 1.00 89.38 91 SER A CA 1
ATOM 725 C C . SER A 1 91 ? 10.845 -6.138 -12.308 1.00 89.38 91 SER A C 1
ATOM 727 O O . SER A 1 91 ? 11.696 -6.801 -12.900 1.00 89.38 91 SER A O 1
ATOM 729 N N . CYS A 1 92 ? 9.587 -6.051 -12.753 1.00 91.44 92 CYS A N 1
ATOM 730 C CA . CYS A 1 92 ? 9.148 -6.578 -14.048 1.00 91.44 92 CYS A CA 1
ATOM 731 C C . CYS A 1 92 ? 9.661 -5.717 -15.208 1.00 91.44 92 CYS A C 1
ATOM 733 O O . CYS A 1 92 ? 10.106 -6.260 -16.214 1.00 91.44 92 CYS A O 1
ATOM 735 N N . GLY A 1 93 ? 9.684 -4.393 -15.043 1.00 90.19 93 GLY A N 1
ATOM 736 C CA . GLY A 1 93 ? 10.302 -3.466 -15.991 1.00 90.19 93 GLY A CA 1
ATOM 737 C C . GLY A 1 93 ? 11.775 -3.779 -16.247 1.00 90.19 93 GLY A C 1
ATOM 738 O O . GLY A 1 93 ? 12.184 -3.875 -17.401 1.00 90.19 93 GLY A O 1
ATOM 739 N N . GLU A 1 94 ? 12.552 -4.025 -15.193 1.00 91.00 94 GLU A N 1
ATOM 740 C CA . GLU A 1 94 ? 13.959 -4.430 -15.297 1.00 91.00 94 GLU A CA 1
ATOM 741 C C . GLU A 1 94 ? 14.104 -5.792 -15.974 1.00 91.00 94 GLU A C 1
ATOM 743 O O . GLU A 1 94 ? 14.890 -5.953 -16.908 1.00 91.00 94 GLU A O 1
ATOM 748 N N . ARG A 1 95 ? 13.327 -6.784 -15.525 1.00 90.81 95 ARG A N 1
ATOM 749 C CA . ARG A 1 95 ? 13.490 -8.178 -15.951 1.00 90.81 95 ARG A CA 1
ATOM 750 C C . ARG A 1 95 ? 12.986 -8.455 -17.365 1.00 90.81 95 ARG A C 1
ATOM 752 O O . ARG A 1 95 ? 13.624 -9.215 -18.087 1.00 90.81 95 ARG A O 1
ATOM 759 N N . ASN A 1 96 ? 11.838 -7.891 -17.730 1.00 91.12 96 ASN A N 1
ATOM 760 C CA . ASN A 1 96 ? 11.111 -8.252 -18.947 1.00 91.12 96 ASN A CA 1
ATOM 761 C C . ASN A 1 96 ? 11.200 -7.170 -20.031 1.00 91.12 96 ASN A C 1
ATOM 763 O O . ASN A 1 96 ? 11.076 -7.492 -21.210 1.00 91.12 96 ASN A O 1
ATOM 767 N N . HIS A 1 97 ? 11.460 -5.912 -19.649 1.00 86.62 97 HIS A N 1
ATOM 768 C CA . HIS A 1 97 ? 11.468 -4.764 -20.569 1.00 86.62 97 HIS A CA 1
ATOM 769 C C . HIS A 1 97 ? 12.810 -4.022 -20.639 1.00 86.62 97 HIS A C 1
ATOM 771 O O . HIS A 1 97 ? 12.954 -3.111 -21.451 1.00 86.62 97 HIS A O 1
ATOM 777 N N . GLY A 1 98 ? 13.799 -4.396 -19.817 1.00 86.44 98 GLY A N 1
ATOM 778 C CA . GLY A 1 98 ? 15.126 -3.770 -19.797 1.00 86.44 98 GLY A CA 1
ATOM 779 C C . GLY A 1 98 ? 15.143 -2.316 -19.304 1.00 86.44 98 GLY A C 1
ATOM 780 O O . GLY A 1 98 ? 16.052 -1.567 -19.659 1.00 86.44 98 GLY A O 1
ATOM 781 N N . ILE A 1 99 ? 14.140 -1.899 -18.524 1.00 84.25 99 ILE A N 1
ATOM 782 C CA . ILE A 1 99 ? 14.049 -0.550 -17.940 1.00 84.25 99 ILE A CA 1
ATOM 783 C C . ILE A 1 99 ? 14.890 -0.495 -16.661 1.00 84.25 99 ILE A C 1
ATOM 785 O O . ILE A 1 99 ? 14.825 -1.423 -15.871 1.00 84.25 99 ILE A O 1
ATOM 789 N N . VAL A 1 100 ? 15.640 0.584 -16.427 1.00 77.44 100 VAL A N 1
ATOM 790 C CA . VAL A 1 100 ? 16.460 0.780 -15.216 1.00 77.44 100 VAL A CA 1
ATOM 791 C C . VAL A 1 100 ? 15.843 1.896 -14.366 1.00 77.44 100 VAL A C 1
ATOM 793 O O . VAL A 1 100 ? 15.497 2.942 -14.921 1.00 77.44 100 VAL A O 1
ATOM 796 N N . PHE A 1 101 ? 15.705 1.673 -13.053 1.00 69.56 101 PHE A N 1
ATOM 797 C CA . PHE A 1 101 ? 15.072 2.588 -12.088 1.00 69.56 101 PHE A CA 1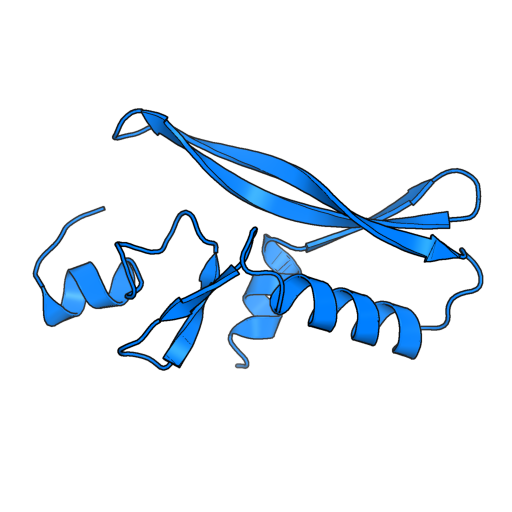
ATOM 798 C C . PHE A 1 101 ? 16.034 3.077 -11.008 1.00 69.56 101 PHE A C 1
ATOM 800 O O . PHE A 1 101 ? 16.973 2.325 -10.664 1.00 69.56 101 PHE A O 1
#

Radius of gyration: 14.98 Å; Cα contacts (8 Å, |Δi|>4): 164; chains: 1; bounding box: 28×30×42 Å

Mean predicted aligned error: 5.56 Å

pLDDT: mean 86.86, std 7.37, range [49.53, 93.5]